Protein AF-A0A9E5R5E5-F1 (afdb_monomer_lite)

Secondary structure (DSSP, 8-state):
-HHHHHHHTEETTEEESS-TTSTT--S---SSHHHHHHHTTTT-EEGGGHHHHHHHHHHHHS------

Sequence (68 aa):
MVNLCAQHLVTSHGLRSLAPGHPDYQERYGGDILARDRAYHQGTVWSWLIGPFVSAHFRAFGKRPRGV

Structure (mmCIF, N/CA/C/O backbone):
data_AF-A0A9E5R5E5-F1
#
_entry.id   AF-A0A9E5R5E5-F1
#
loop_
_atom_site.group_PDB
_atom_site.id
_atom_site.type_symbol
_atom_site.label_atom_id
_atom_site.label_alt_id
_atom_site.label_comp_id
_atom_site.label_asym_id
_atom_site.label_entity_id
_atom_site.label_seq_id
_atom_site.pdbx_PDB_ins_code
_atom_site.Cartn_x
_atom_site.Cartn_y
_atom_site.Cartn_z
_atom_site.occupancy
_atom_site.B_iso_or_equiv
_atom_site.auth_seq_id
_atom_site.auth_comp_id
_atom_site.auth_asym_id
_atom_site.auth_atom_id
_atom_site.pdbx_PDB_model_num
ATOM 1 N N . MET A 1 1 ? -16.278 4.813 3.383 1.00 78.19 1 MET A N 1
ATOM 2 C CA . MET A 1 1 ? -14.998 5.260 2.791 1.00 78.19 1 MET A CA 1
ATOM 3 C C . MET A 1 1 ? -13.819 4.414 3.274 1.00 78.19 1 MET A C 1
ATOM 5 O O . MET A 1 1 ? -13.317 3.650 2.470 1.00 78.19 1 MET A O 1
ATOM 9 N N . VAL A 1 2 ? -13.445 4.407 4.564 1.00 93.62 2 VAL A N 1
ATOM 10 C CA . VAL A 1 2 ? -12.300 3.598 5.070 1.00 93.62 2 VAL A CA 1
ATOM 11 C C . VAL A 1 2 ? -12.443 2.079 4.842 1.00 93.62 2 VAL A C 1
ATOM 13 O O . VAL A 1 2 ? -11.456 1.405 4.565 1.00 93.62 2 VAL A O 1
ATOM 16 N N . ASN A 1 3 ? -13.669 1.541 4.889 1.00 94.69 3 ASN A N 1
ATOM 17 C CA . ASN A 1 3 ? -13.934 0.123 4.599 1.00 94.69 3 ASN A CA 1
ATOM 18 C C . ASN A 1 3 ? -13.564 -0.280 3.155 1.00 94.69 3 ASN A C 1
ATOM 20 O O . ASN A 1 3 ? -13.088 -1.384 2.926 1.00 94.69 3 ASN A O 1
ATOM 24 N N . LEU A 1 4 ? -13.718 0.624 2.178 1.00 96.56 4 LEU A N 1
ATOM 25 C CA . LEU A 1 4 ? -13.317 0.338 0.794 1.00 96.56 4 LEU A CA 1
ATOM 26 C C . LEU A 1 4 ? -11.793 0.224 0.679 1.00 96.56 4 LEU A C 1
ATOM 28 O O . LEU A 1 4 ? -11.294 -0.657 -0.014 1.00 96.56 4 LEU A O 1
ATOM 32 N N . CYS A 1 5 ? -11.044 1.050 1.417 1.00 96.69 5 CYS A N 1
ATOM 33 C CA . CYS A 1 5 ? -9.590 0.914 1.495 1.00 96.69 5 CYS A CA 1
ATOM 34 C C . CYS A 1 5 ? -9.188 -0.449 2.076 1.00 96.69 5 CYS A C 1
ATOM 36 O O . CYS A 1 5 ? -8.274 -1.084 1.556 1.00 96.69 5 CYS A O 1
ATOM 38 N N . ALA A 1 6 ? -9.897 -0.914 3.112 1.00 96.50 6 ALA A N 1
ATOM 39 C CA . ALA A 1 6 ? -9.666 -2.228 3.710 1.00 96.50 6 ALA A CA 1
ATOM 40 C C . ALA A 1 6 ? -9.852 -3.367 2.693 1.00 96.50 6 ALA A C 1
ATOM 42 O O . ALA A 1 6 ? -9.052 -4.293 2.660 1.00 96.50 6 ALA A O 1
ATOM 43 N N . GLN A 1 7 ? -10.878 -3.268 1.844 1.00 97.00 7 GLN A N 1
ATOM 44 C CA . GLN A 1 7 ? -11.217 -4.294 0.854 1.00 97.00 7 GLN A CA 1
ATOM 45 C C . GLN A 1 7 ? -10.298 -4.290 -0.371 1.00 97.00 7 GLN A C 1
ATOM 47 O O . GLN A 1 7 ? -9.984 -5.352 -0.899 1.00 97.00 7 GLN A O 1
ATOM 52 N N . HIS A 1 8 ? -9.881 -3.112 -0.842 1.00 97.69 8 HIS A N 1
ATOM 53 C CA . HIS A 1 8 ? -9.246 -2.989 -2.159 1.00 97.69 8 HIS A CA 1
ATOM 54 C C . HIS A 1 8 ? -7.761 -2.634 -2.128 1.00 97.69 8 HIS A C 1
ATOM 56 O O . HIS A 1 8 ? -7.063 -2.880 -3.113 1.00 97.69 8 HIS A O 1
ATOM 62 N N . LEU A 1 9 ? -7.272 -2.033 -1.042 1.00 97.88 9 LEU A N 1
ATOM 63 C CA . LEU A 1 9 ? -5.913 -1.488 -0.992 1.00 97.88 9 LEU A CA 1
ATOM 64 C C . LEU A 1 9 ? -5.004 -2.245 -0.027 1.00 97.88 9 LEU A C 1
ATOM 66 O O . LEU A 1 9 ? -3.795 -2.252 -0.242 1.00 97.88 9 LEU A O 1
ATOM 70 N N . VAL A 1 10 ? -5.543 -2.871 1.022 1.00 97.88 10 VAL A N 1
ATOM 71 C CA . VAL A 1 10 ? -4.731 -3.572 2.025 1.00 97.88 10 VAL A CA 1
ATOM 72 C C . VAL A 1 10 ? -4.092 -4.830 1.439 1.00 97.88 10 VAL A C 1
ATOM 74 O O . VAL A 1 10 ? -4.723 -5.632 0.757 1.00 97.88 10 VAL A O 1
ATOM 77 N N . THR A 1 11 ? -2.813 -5.005 1.749 1.00 97.38 11 THR A N 1
ATOM 78 C CA . THR A 1 11 ? -2.010 -6.192 1.450 1.00 97.38 11 THR A CA 1
ATOM 79 C C . THR A 1 11 ? -1.279 -6.639 2.716 1.00 97.38 11 THR A C 1
ATOM 81 O O . THR A 1 11 ? -1.281 -5.930 3.723 1.00 97.38 11 THR A O 1
ATOM 84 N N . SER A 1 12 ? -0.581 -7.774 2.663 1.00 96.25 12 SER A N 1
ATOM 85 C CA . SER A 1 12 ? 0.274 -8.229 3.767 1.00 96.25 12 SER A CA 1
ATOM 86 C C . SER A 1 12 ? 1.465 -7.307 4.077 1.00 96.25 12 SER A C 1
ATOM 88 O O . SER A 1 12 ? 2.025 -7.409 5.162 1.00 96.25 12 SER A O 1
ATOM 90 N N . HIS A 1 13 ? 1.842 -6.394 3.171 1.00 96.19 13 HIS A N 1
ATOM 91 C CA . HIS A 1 13 ? 3.054 -5.568 3.294 1.00 96.19 13 HIS A CA 1
ATOM 92 C C . HIS A 1 13 ? 2.779 -4.055 3.397 1.00 96.19 13 HIS A C 1
ATOM 94 O O . HIS A 1 13 ? 3.717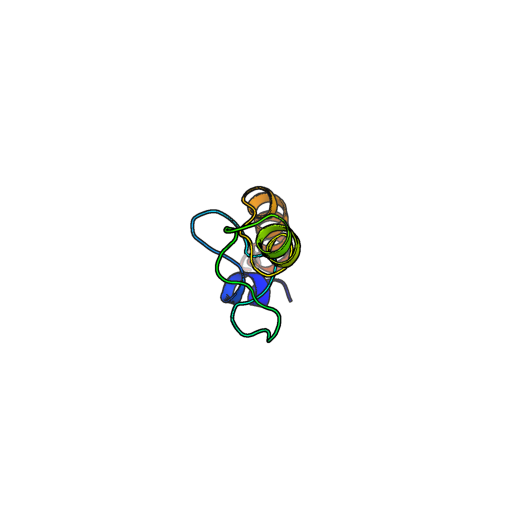 -3.258 3.468 1.00 96.19 13 HIS A O 1
ATOM 100 N N . GLY A 1 14 ? 1.513 -3.633 3.382 1.00 97.69 14 GLY A N 1
ATOM 101 C CA . GLY A 1 14 ? 1.122 -2.222 3.333 1.00 97.69 14 GLY A CA 1
ATOM 102 C C . GLY A 1 14 ? -0.145 -1.997 2.517 1.00 97.69 14 GLY A C 1
ATOM 103 O O . GLY A 1 14 ? -0.897 -2.938 2.255 1.00 97.69 14 GLY A O 1
ATOM 104 N N . LEU A 1 15 ? -0.374 -0.755 2.089 1.00 98.50 15 LEU A N 1
ATOM 105 C CA . LEU A 1 15 ? -1.494 -0.416 1.206 1.00 98.50 15 LEU A CA 1
ATOM 106 C C . LEU A 1 15 ? -1.002 -0.113 -0.211 1.00 98.50 15 LEU A C 1
ATOM 108 O O . LEU A 1 15 ? -0.003 0.586 -0.380 1.00 98.50 15 LEU A O 1
ATOM 112 N N . ARG A 1 16 ? -1.728 -0.595 -1.223 1.00 98.25 16 ARG A N 1
ATOM 113 C CA . ARG A 1 16 ? -1.592 -0.145 -2.615 1.00 98.25 16 ARG A CA 1
ATOM 114 C C . ARG A 1 16 ? -1.994 1.328 -2.714 1.00 98.25 16 ARG A C 1
ATOM 116 O O . ARG A 1 16 ? -2.989 1.733 -2.115 1.00 98.25 16 ARG A O 1
ATOM 123 N N . SER A 1 17 ? -1.262 2.110 -3.502 1.00 97.38 17 SER A N 1
ATOM 124 C CA . SER A 1 17 ? -1.614 3.507 -3.801 1.00 97.38 17 SER A CA 1
ATOM 125 C C . SER A 1 17 ? -2.836 3.652 -4.716 1.00 97.38 17 SER A C 1
ATOM 127 O O . SER A 1 17 ? -3.474 4.700 -4.704 1.00 97.38 17 SER A O 1
ATOM 129 N N . LEU A 1 18 ? -3.198 2.596 -5.453 1.00 97.81 18 LEU A N 1
ATOM 130 C CA . LEU A 1 18 ? -4.370 2.544 -6.325 1.00 97.81 18 LEU A CA 1
ATOM 131 C C . LEU A 1 18 ? -4.976 1.132 -6.333 1.00 97.81 18 LEU A C 1
ATOM 133 O O . LEU A 1 18 ? -4.259 0.141 -6.176 1.00 97.81 18 LEU A O 1
ATOM 137 N N . ALA A 1 19 ? -6.296 1.035 -6.501 1.00 97.56 19 ALA A N 1
ATOM 138 C CA . ALA A 1 19 ? -7.004 -0.242 -6.529 1.00 97.56 19 ALA A CA 1
ATOM 139 C C . ALA A 1 19 ? -6.752 -1.004 -7.850 1.00 97.56 19 ALA A C 1
ATOM 141 O O . ALA A 1 19 ? -6.796 -0.376 -8.908 1.00 97.56 19 ALA A O 1
ATOM 142 N N . PRO A 1 20 ? -6.596 -2.344 -7.827 1.00 96.31 20 PRO A N 1
ATOM 143 C CA . PRO A 1 20 ? -6.349 -3.151 -9.031 1.00 96.31 20 PRO A CA 1
ATOM 144 C C . PRO A 1 20 ? -7.409 -3.057 -10.139 1.00 96.31 20 PRO A C 1
ATOM 146 O O . PRO A 1 20 ? -7.119 -3.375 -11.283 1.00 96.31 20 PRO A O 1
ATOM 149 N N . GLY A 1 21 ? -8.637 -2.644 -9.811 1.00 95.81 21 GLY A N 1
ATOM 150 C CA . GLY A 1 21 ? -9.718 -2.471 -10.790 1.00 95.81 21 GLY A CA 1
ATOM 151 C C . GLY A 1 21 ? -9.717 -1.121 -11.514 1.00 95.81 21 GLY A C 1
ATOM 152 O O . GLY A 1 21 ? -10.590 -0.888 -12.344 1.00 95.81 21 GLY A O 1
ATOM 153 N N . HIS A 1 22 ? -8.800 -0.210 -11.181 1.00 97.62 22 HIS A N 1
ATOM 154 C CA . HIS A 1 22 ? -8.713 1.096 -11.831 1.00 97.62 22 HIS A CA 1
ATOM 155 C C . HIS A 1 22 ? -7.944 0.986 -13.162 1.00 97.62 22 HIS A C 1
ATOM 157 O O . HIS A 1 22 ? -6.911 0.318 -13.183 1.00 97.62 22 HIS A O 1
ATOM 163 N N . PRO A 1 23 ? -8.375 1.654 -14.251 1.00 97.12 23 PRO A N 1
ATOM 164 C CA . PRO A 1 23 ? -7.722 1.548 -15.564 1.00 97.12 23 PRO A CA 1
ATOM 165 C C . PRO A 1 23 ? -6.239 1.945 -15.554 1.00 97.12 23 PRO A C 1
ATOM 167 O O . PRO A 1 23 ? -5.445 1.367 -16.288 1.00 97.12 23 PRO A O 1
ATOM 170 N N . ASP A 1 24 ? -5.854 2.879 -14.684 1.00 96.69 24 ASP A N 1
ATOM 171 C CA . ASP A 1 24 ? -4.459 3.332 -14.573 1.00 96.69 24 ASP A CA 1
ATOM 172 C C . ASP A 1 24 ? -3.575 2.443 -13.683 1.00 96.69 24 ASP A C 1
ATOM 174 O O . ASP A 1 24 ? -2.384 2.720 -13.529 1.00 96.69 24 ASP A O 1
ATOM 178 N N . TYR A 1 25 ? -4.127 1.384 -13.082 1.00 97.75 25 TYR A N 1
ATOM 179 C CA . TYR A 1 25 ? -3.394 0.514 -12.170 1.00 97.75 25 TYR A CA 1
ATOM 180 C C . TYR A 1 25 ? -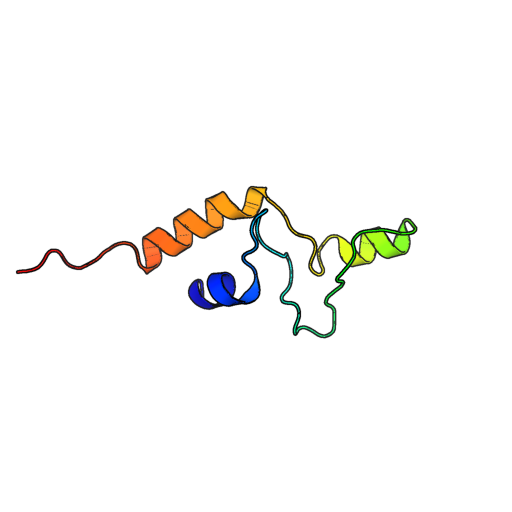2.188 -0.157 -12.848 1.00 97.75 25 TYR A C 1
ATOM 182 O O . TYR A 1 25 ? -2.301 -0.813 -13.880 1.00 97.75 25 TYR A O 1
ATOM 190 N N . GLN A 1 26 ? -1.026 -0.023 -12.216 1.00 96.88 26 GLN A N 1
ATOM 191 C CA . GLN A 1 26 ? 0.242 -0.633 -12.591 1.00 96.88 26 GLN A CA 1
ATOM 192 C C . GLN A 1 26 ? 0.612 -1.700 -11.556 1.00 96.88 26 GLN A C 1
ATOM 194 O O . GLN A 1 26 ? 0.942 -1.404 -10.406 1.00 96.88 26 GLN A O 1
ATOM 199 N N . GLU A 1 27 ? 0.582 -2.966 -11.970 1.00 91.50 27 GLU A N 1
ATOM 200 C CA . GLU A 1 27 ? 0.858 -4.101 -11.079 1.00 91.50 27 GLU A CA 1
ATOM 201 C C . GLU A 1 27 ? 2.322 -4.163 -10.628 1.00 91.50 27 GLU A C 1
ATOM 203 O O . GLU A 1 27 ? 2.621 -4.552 -9.496 1.00 91.50 27 GLU A O 1
ATOM 208 N N . ARG A 1 28 ? 3.247 -3.769 -11.509 1.00 93.12 28 ARG A N 1
ATOM 209 C CA . ARG A 1 28 ? 4.681 -3.965 -11.312 1.00 93.12 28 ARG A CA 1
ATOM 210 C C . ARG A 1 28 ? 5.429 -2.642 -11.286 1.00 93.12 28 ARG A C 1
ATOM 212 O O . ARG A 1 28 ? 5.574 -1.975 -12.304 1.00 93.12 28 ARG A O 1
ATOM 219 N N . TYR A 1 29 ? 6.023 -2.342 -10.137 1.00 91.75 29 TYR A N 1
ATOM 220 C CA . TYR A 1 29 ? 7.056 -1.320 -10.024 1.00 91.75 29 TYR A CA 1
ATOM 221 C C . TYR A 1 29 ? 8.412 -1.914 -10.437 1.00 91.75 29 TYR A C 1
ATOM 223 O O . TYR A 1 29 ? 9.074 -2.607 -9.663 1.00 91.75 29 TYR A O 1
ATOM 231 N N . GLY A 1 30 ? 8.816 -1.713 -11.690 1.00 92.12 30 GLY A N 1
ATOM 232 C CA . GLY A 1 30 ? 10.055 -2.267 -12.236 1.00 92.12 30 GLY A CA 1
ATOM 233 C C . GLY A 1 30 ? 10.288 -1.855 -13.686 1.00 92.12 30 GLY A C 1
ATOM 234 O O . GLY A 1 30 ? 9.512 -1.092 -14.246 1.00 92.12 30 GLY A O 1
ATOM 235 N N . GLY A 1 31 ? 11.361 -2.362 -14.295 1.0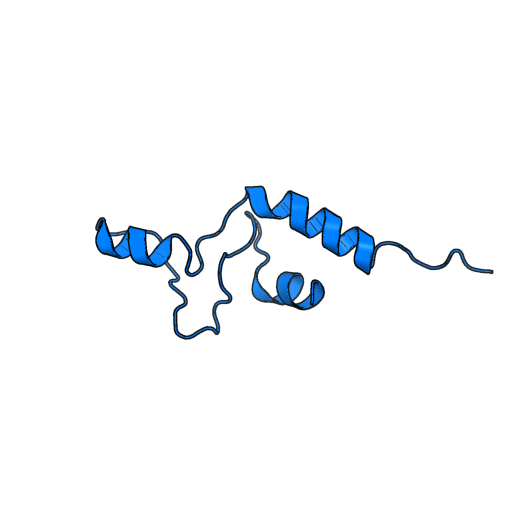0 93.44 31 GLY A N 1
ATOM 236 C CA . GLY A 1 31 ? 11.761 -1.958 -15.647 1.00 93.44 31 GLY A CA 1
ATOM 237 C C . GLY A 1 31 ? 12.617 -0.692 -15.650 1.00 93.44 31 GLY A C 1
ATOM 238 O O . GLY A 1 31 ? 13.383 -0.471 -14.702 1.00 93.44 31 GLY A O 1
ATOM 239 N N . ASP A 1 32 ? 12.507 0.087 -16.724 1.00 95.88 32 ASP A N 1
ATOM 240 C CA . ASP A 1 32 ? 13.232 1.342 -16.921 1.00 95.88 32 ASP A CA 1
ATOM 241 C C . ASP A 1 32 ? 12.695 2.481 -16.034 1.00 95.88 32 ASP A C 1
ATOM 243 O O . ASP A 1 32 ? 11.773 2.309 -15.231 1.00 95.88 32 ASP A O 1
ATOM 247 N N . ILE A 1 33 ? 13.318 3.655 -16.143 1.00 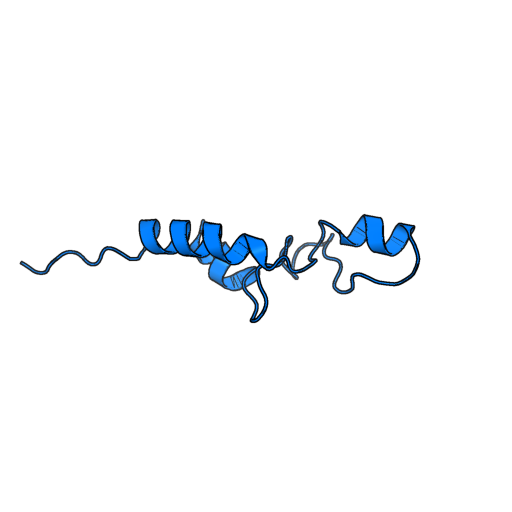96.38 33 ILE A N 1
ATOM 248 C CA . ILE A 1 33 ? 12.955 4.828 -15.341 1.00 96.38 33 ILE A CA 1
ATOM 249 C C . ILE A 1 33 ? 11.506 5.243 -15.613 1.00 96.38 33 ILE A C 1
ATOM 251 O O . ILE A 1 33 ? 10.772 5.507 -14.668 1.00 96.38 33 ILE A O 1
ATOM 255 N N . LEU A 1 34 ? 11.073 5.239 -16.876 1.00 95.00 34 LEU A N 1
ATOM 256 C CA . LEU A 1 34 ? 9.725 5.663 -17.258 1.00 95.00 34 LEU A CA 1
ATOM 257 C C . LEU A 1 34 ? 8.650 4.706 -16.729 1.00 95.00 34 LEU A C 1
ATOM 259 O O . LEU A 1 34 ? 7.600 5.145 -16.265 1.00 95.00 34 LEU A O 1
ATOM 263 N N . ALA A 1 35 ? 8.892 3.396 -16.767 1.00 94.38 35 ALA A N 1
ATOM 264 C CA . ALA A 1 35 ? 7.984 2.396 -16.219 1.00 94.38 35 ALA A CA 1
ATOM 265 C C . ALA A 1 35 ? 7.843 2.531 -14.698 1.00 94.38 35 ALA A C 1
ATOM 267 O O . ALA A 1 35 ? 6.731 2.475 -14.175 1.00 94.38 35 ALA A O 1
ATOM 268 N N . ARG A 1 36 ? 8.955 2.763 -13.993 1.00 95.69 36 ARG A N 1
ATOM 269 C CA . ARG A 1 36 ? 8.948 2.979 -12.541 1.00 95.69 36 ARG A CA 1
ATOM 270 C C . ARG A 1 36 ? 8.237 4.271 -12.164 1.00 95.69 36 ARG A C 1
ATOM 272 O O . ARG A 1 36 ? 7.384 4.241 -11.284 1.00 95.69 36 ARG A O 1
ATOM 279 N N . ASP A 1 37 ? 8.543 5.368 -12.849 1.00 95.38 37 ASP A N 1
ATOM 280 C CA . ASP A 1 37 ? 7.935 6.675 -12.595 1.00 95.38 37 ASP A CA 1
ATOM 281 C C . ASP A 1 37 ? 6.406 6.613 -12.731 1.00 95.38 37 ASP A C 1
ATOM 283 O O . ASP A 1 37 ? 5.673 6.975 -11.811 1.00 95.38 37 ASP A O 1
ATOM 287 N N . ARG A 1 38 ? 5.913 5.982 -13.806 1.00 93.56 38 ARG A N 1
ATOM 288 C CA . ARG A 1 38 ? 4.474 5.743 -14.000 1.00 93.56 38 ARG A CA 1
ATOM 289 C C . ARG A 1 38 ? 3.846 4.870 -12.911 1.00 93.56 38 ARG A C 1
ATOM 291 O O . ARG A 1 38 ? 2.691 5.086 -12.564 1.00 93.56 38 ARG A O 1
ATOM 298 N N . ALA A 1 39 ? 4.568 3.890 -12.367 1.00 96.56 39 ALA A N 1
ATOM 299 C CA . ALA A 1 39 ? 4.038 2.960 -11.367 1.00 96.56 39 ALA A CA 1
ATOM 300 C C . ALA A 1 39 ? 4.092 3.491 -9.919 1.00 96.56 39 ALA A C 1
ATOM 302 O O . ALA A 1 39 ? 3.378 2.977 -9.050 1.00 96.56 39 ALA A O 1
ATOM 303 N N . TYR A 1 40 ? 4.908 4.512 -9.632 1.00 95.75 40 TYR A N 1
ATOM 304 C CA . TYR A 1 40 ? 5.235 4.977 -8.274 1.00 95.75 40 TYR A CA 1
ATOM 305 C C . TYR A 1 40 ? 3.991 5.294 -7.420 1.00 95.75 40 TYR A C 1
ATOM 307 O O . TYR A 1 40 ? 3.891 4.901 -6.252 1.00 95.75 40 TYR A O 1
ATOM 315 N N . HIS A 1 41 ? 2.982 5.914 -8.035 1.00 96.62 41 HIS A N 1
ATOM 316 C CA . HIS A 1 41 ? 1.700 6.239 -7.400 1.00 96.62 41 HIS A CA 1
ATOM 317 C C . HIS A 1 41 ? 0.501 5.464 -7.957 1.00 96.62 41 HIS A C 1
ATOM 319 O O . HIS A 1 41 ? -0.619 5.702 -7.520 1.00 96.62 41 HIS A O 1
ATOM 325 N N . GLN A 1 42 ? 0.728 4.494 -8.841 1.00 97.94 42 GLN A N 1
ATOM 326 C CA . GLN A 1 42 ? -0.338 3.793 -9.555 1.00 97.94 42 GLN A CA 1
ATOM 327 C C . GLN A 1 42 ? -0.456 2.325 -9.145 1.00 97.94 42 GLN A C 1
ATOM 329 O O . GLN A 1 42 ? -0.523 1.451 -9.991 1.00 97.94 42 GLN A O 1
ATOM 334 N N . GLY A 1 43 ? -0.477 2.015 -7.848 1.00 97.00 43 GLY A N 1
ATOM 335 C CA . GLY A 1 43 ? -0.665 0.640 -7.365 1.00 97.00 43 GLY A CA 1
ATOM 336 C C . GLY A 1 43 ? 0.507 0.044 -6.594 1.00 97.00 43 GLY A C 1
ATOM 337 O O . GLY A 1 43 ? 0.347 -1.020 -5.989 1.00 97.00 43 GLY A O 1
ATOM 338 N N . THR A 1 44 ? 1.645 0.746 -6.556 1.00 97.62 44 THR A N 1
ATOM 339 C CA . THR A 1 44 ? 2.779 0.425 -5.678 1.00 97.62 44 THR A CA 1
ATOM 340 C C . THR A 1 44 ? 2.319 0.326 -4.223 1.00 97.62 44 THR A C 1
ATOM 342 O O . THR A 1 44 ? 1.543 1.153 -3.736 1.00 97.62 44 THR A O 1
ATOM 345 N N . VAL A 1 45 ? 2.790 -0.711 -3.528 1.00 97.62 45 VAL A N 1
ATOM 346 C CA . VAL A 1 45 ? 2.488 -0.932 -2.111 1.00 97.62 45 VAL A CA 1
ATOM 347 C C . VAL A 1 45 ? 3.433 -0.105 -1.251 1.00 97.62 45 VAL A C 1
ATOM 349 O O . VAL A 1 45 ? 4.651 -0.226 -1.359 1.00 97.62 45 VAL A O 1
ATOM 352 N N . TRP A 1 46 ? 2.862 0.689 -0.351 1.00 97.62 46 TRP A N 1
ATOM 353 C CA . TRP A 1 46 ? 3.599 1.515 0.596 1.00 97.62 46 TRP A CA 1
ATOM 354 C C . TRP A 1 46 ? 3.340 1.042 2.026 1.00 97.62 46 TRP A C 1
ATOM 356 O O . TRP A 1 46 ? 2.223 1.143 2.540 1.00 97.62 46 TRP A O 1
ATOM 366 N N . SER A 1 47 ? 4.380 0.541 2.698 1.00 97.94 47 SER A N 1
A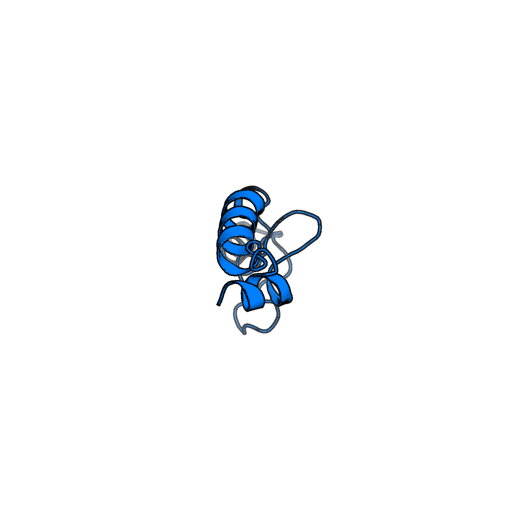TOM 367 C CA . SER A 1 47 ? 4.266 0.022 4.069 1.00 97.94 47 SER A CA 1
ATOM 368 C C . SER A 1 47 ? 3.892 1.102 5.080 1.00 97.94 47 SER A C 1
ATOM 370 O O . SER A 1 47 ? 3.099 0.850 5.981 1.00 97.94 47 SER A O 1
ATOM 372 N N . TRP A 1 48 ? 4.386 2.331 4.907 1.00 97.75 48 TRP A N 1
ATOM 373 C CA . TRP A 1 48 ? 4.132 3.430 5.846 1.00 97.75 48 TRP A CA 1
ATOM 374 C C . TRP A 1 48 ? 2.647 3.831 5.936 1.00 97.75 48 TRP A C 1
ATOM 376 O O . TRP A 1 48 ? 2.218 4.363 6.959 1.00 97.75 48 TRP A O 1
ATOM 386 N N . LEU A 1 49 ? 1.834 3.519 4.918 1.00 97.62 49 LEU A N 1
ATOM 387 C CA . LEU A 1 49 ? 0.394 3.803 4.912 1.00 97.62 49 LEU A CA 1
ATOM 388 C C . LEU A 1 49 ? -0.400 2.971 5.930 1.00 97.62 49 LEU A C 1
ATOM 390 O O . LEU A 1 49 ? -1.525 3.347 6.271 1.00 97.62 49 LEU A O 1
ATOM 394 N N . ILE A 1 50 ? 0.156 1.865 6.442 1.00 97.25 50 ILE A N 1
ATOM 395 C CA . ILE A 1 50 ? -0.571 0.990 7.370 1.00 97.25 50 ILE A CA 1
ATOM 396 C C . ILE A 1 50 ? -0.923 1.703 8.684 1.00 97.25 50 ILE A C 1
ATOM 398 O O . ILE A 1 50 ? -2.024 1.524 9.198 1.00 97.25 50 ILE A O 1
ATOM 402 N N . GLY A 1 51 ? -0.041 2.567 9.199 1.00 97.31 51 GLY A N 1
ATOM 403 C CA . GLY A 1 51 ? -0.260 3.296 10.455 1.00 97.31 51 GLY A CA 1
ATOM 404 C C . GLY A 1 51 ? -1.461 4.253 10.395 1.00 97.31 51 GLY A C 1
ATOM 405 O O . GLY A 1 51 ? -2.392 4.125 11.203 1.00 97.31 51 GLY A O 1
ATOM 406 N N . PRO A 1 52 ? -1.497 5.186 9.422 1.00 97.38 52 PRO A N 1
ATOM 407 C CA . PRO A 1 52 ? -2.655 6.047 9.192 1.00 97.38 52 PRO A CA 1
ATOM 408 C C . PRO A 1 52 ? -3.940 5.262 8.907 1.00 97.38 52 PRO A C 1
ATOM 410 O O . PRO A 1 52 ? -4.993 5.599 9.454 1.00 97.38 52 PRO A O 1
ATOM 413 N N . PHE A 1 53 ? -3.864 4.189 8.108 1.00 97.38 53 PHE A N 1
ATOM 414 C CA . PHE A 1 53 ? -5.021 3.348 7.801 1.00 97.38 53 PHE A CA 1
ATOM 415 C C . PHE A 1 53 ? -5.618 2.706 9.058 1.00 97.38 53 PHE A C 1
ATOM 417 O O . PHE A 1 53 ? -6.814 2.862 9.303 1.00 97.38 53 PHE A O 1
ATOM 424 N N . VAL A 1 54 ? -4.803 2.040 9.883 1.00 96.38 54 VAL A N 1
ATOM 425 C CA . VAL A 1 54 ? -5.266 1.399 11.125 1.00 96.38 54 VAL A CA 1
ATOM 426 C C . VAL A 1 54 ? -5.884 2.431 12.064 1.00 96.38 54 VAL A C 1
ATOM 428 O O . VAL A 1 54 ? -6.954 2.192 12.622 1.00 96.38 54 VAL A O 1
ATOM 431 N N . SER A 1 55 ? -5.271 3.610 12.186 1.00 97.38 55 SER A N 1
ATOM 432 C CA . SER A 1 55 ? -5.796 4.702 13.013 1.00 97.38 55 SER A CA 1
ATOM 433 C C . SER A 1 55 ? -7.182 5.163 12.548 1.00 97.38 55 SER A C 1
ATOM 435 O O . SER A 1 55 ? -8.097 5.317 13.362 1.00 97.38 55 SER A O 1
ATOM 437 N N . ALA A 1 56 ? -7.367 5.358 11.239 1.00 96.44 56 ALA A N 1
ATOM 438 C CA . ALA A 1 56 ? -8.653 5.736 10.658 1.00 96.44 56 ALA A CA 1
ATOM 439 C C . ALA A 1 56 ? -9.698 4.618 10.796 1.00 96.44 56 ALA A C 1
ATOM 441 O O . ALA A 1 56 ? -10.838 4.880 11.181 1.00 96.44 56 ALA A O 1
ATOM 442 N N . HIS A 1 57 ? -9.305 3.369 10.536 1.00 95.88 57 HIS A N 1
ATOM 443 C CA . HIS A 1 57 ? -10.178 2.203 10.637 1.00 95.88 57 HIS A CA 1
ATOM 444 C C . HIS A 1 57 ? -10.655 1.985 12.077 1.00 95.88 57 HIS A C 1
ATOM 446 O O . HIS A 1 57 ? -11.844 1.784 12.317 1.00 95.88 57 HIS A O 1
ATOM 452 N N . PHE A 1 58 ? -9.759 2.105 13.058 1.00 95.12 58 PHE A N 1
ATOM 453 C CA . PHE A 1 58 ? -10.107 1.995 14.472 1.00 95.12 58 PHE A CA 1
ATOM 454 C C . PHE A 1 58 ? -11.047 3.115 14.929 1.00 95.12 58 PHE A C 1
ATOM 456 O O . PHE A 1 58 ? -12.005 2.860 15.651 1.00 95.12 58 PHE A O 1
ATOM 463 N N . ARG A 1 59 ? -10.838 4.357 14.485 1.00 94.25 59 ARG A N 1
ATOM 464 C CA . ARG A 1 59 ? -11.764 5.456 14.803 1.00 94.25 59 ARG A CA 1
ATOM 465 C C . ARG A 1 59 ? -13.156 5.232 14.212 1.00 94.25 59 ARG A C 1
ATOM 467 O O . ARG A 1 59 ? -14.135 5.589 14.858 1.00 94.25 59 ARG A O 1
ATOM 474 N N . ALA A 1 60 ? -13.231 4.644 13.019 1.00 93.69 60 ALA A N 1
ATOM 475 C CA . ALA A 1 60 ? -14.489 4.384 12.327 1.00 93.69 60 ALA A CA 1
ATOM 476 C C . ALA A 1 60 ? -15.261 3.177 12.891 1.00 93.69 60 ALA A C 1
ATOM 478 O O . ALA A 1 60 ? -16.485 3.229 12.953 1.00 93.69 60 ALA A O 1
ATOM 479 N N . PHE A 1 61 ? -14.569 2.107 13.302 1.00 91.50 61 PHE A N 1
ATOM 480 C CA . PHE A 1 61 ? -15.200 0.816 13.629 1.00 91.50 61 PHE A CA 1
ATOM 481 C C . PHE A 1 61 ? -14.815 0.235 15.000 1.00 91.50 61 PHE A C 1
ATOM 483 O O . PHE A 1 61 ? -15.448 -0.700 15.479 1.00 91.50 61 PHE A O 1
ATOM 490 N N . GLY A 1 62 ? -13.779 0.764 15.651 1.00 85.12 62 GLY A N 1
ATOM 491 C CA . GLY A 1 62 ? -13.214 0.227 16.895 1.00 85.12 62 GLY A CA 1
ATOM 492 C C . GLY A 1 62 ? -14.023 0.535 18.156 1.00 85.12 62 GLY A C 1
ATOM 493 O O . GLY A 1 62 ? -13.772 -0.058 19.204 1.00 85.12 62 GLY A O 1
ATOM 494 N N . LYS A 1 63 ? -15.017 1.427 18.079 1.00 77.19 63 LYS A N 1
ATOM 495 C CA . LYS A 1 63 ? -15.945 1.683 19.184 1.00 77.19 63 LYS A CA 1
ATOM 496 C C . LYS A 1 63 ? -17.189 0.808 19.027 1.00 77.19 63 LYS A C 1
ATOM 498 O O . LYS A 1 63 ? -18.160 1.216 18.401 1.00 77.19 63 LYS A O 1
ATOM 503 N N . ARG A 1 64 ? -17.186 -0.380 19.640 1.00 64.38 64 ARG A N 1
ATOM 504 C CA . ARG A 1 64 ? -18.453 -1.024 20.029 1.00 64.38 64 ARG A CA 1
ATOM 505 C C . ARG A 1 64 ? -19.138 -0.127 21.071 1.00 64.38 64 ARG A C 1
ATOM 507 O O . ARG A 1 64 ? -18.427 0.375 21.950 1.00 64.38 64 ARG A O 1
ATOM 514 N N . PRO A 1 65 ? -20.466 0.089 21.026 1.00 58.47 65 PRO A N 1
ATOM 515 C CA . PRO A 1 65 ? -21.163 0.648 22.175 1.00 58.47 65 PRO A CA 1
ATOM 516 C C . PRO A 1 65 ? -20.844 -0.247 23.373 1.00 58.47 65 PRO A C 1
ATOM 518 O O . PRO A 1 65 ? -20.929 -1.472 23.265 1.00 58.47 65 PRO A O 1
ATOM 521 N N . ARG A 1 66 ? -20.431 0.348 24.497 1.00 58.22 66 ARG A N 1
ATOM 522 C CA . ARG A 1 66 ? -20.484 -0.371 25.772 1.00 58.22 66 ARG A CA 1
ATOM 523 C C . ARG A 1 66 ? -21.946 -0.762 25.942 1.00 58.22 66 ARG A C 1
ATOM 525 O O . ARG A 1 66 ? -22.787 0.134 25.950 1.00 58.22 66 ARG A O 1
ATOM 532 N N . GLY A 1 67 ? -22.222 -2.065 25.939 1.00 61.00 67 GLY A N 1
ATOM 533 C CA . GLY A 1 67 ? -23.562 -2.573 26.194 1.00 61.00 67 GLY A CA 1
ATOM 534 C C . GLY A 1 67 ? -24.109 -1.911 27.453 1.00 61.00 67 GLY A C 1
ATOM 535 O O . GLY A 1 67 ? -23.397 -1.832 28.4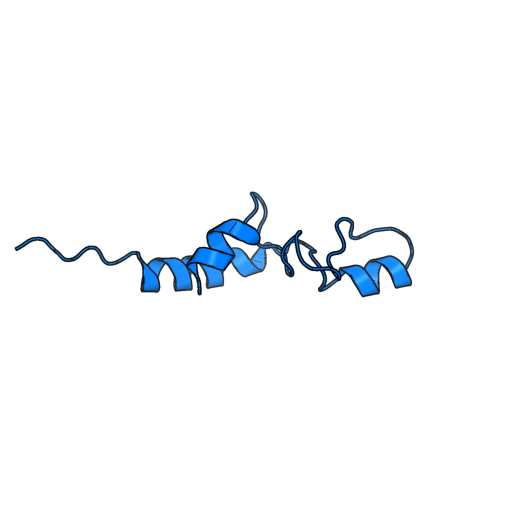57 1.00 61.00 67 GLY A O 1
ATOM 536 N N . VAL A 1 68 ? -25.311 -1.352 27.319 1.00 46.97 68 VAL A N 1
ATOM 537 C CA . VAL A 1 68 ? -26.241 -1.173 28.438 1.00 46.97 68 VAL A CA 1
ATOM 538 C C . VAL A 1 68 ? -26.643 -2.553 28.931 1.00 46.97 68 VAL A C 1
ATOM 540 O O . VAL A 1 68 ? -26.828 -3.434 28.059 1.00 46.97 68 VAL A O 1
#

pLDDT: mean 92.67, std 10.63, range [46.97, 98.5]

Radius of gyration: 15.2 Å; chains: 1; bounding box: 40×15×46 Å

Foldseek 3Di:
DLVVQVVFFDDPQAGFLEGPPDPQADPDCDDDPVSNVSHVNRGDGDNVRVVVSVVVVCVVPVDDPPDD